Protein AF-A0A5K0XFH3-F1 (afdb_monomer)

pLDDT: mean 88.02, std 7.33, range [61.5, 95.06]

Foldseek 3Di:
DDPVVVVVVVVVVVVVVPDDDPDDDAEEDAQQHPVGDDPDPGDRVVVVVVDDDDPPHHD

Secondary structure (DSSP, 8-state):
--HHHHHHHHHHHHHHHTSPP---PPPB--TTGGG-S-SSS--HHHHHHTS-PPTT-B-

InterPro domains:
  IPR003245 Phytocyanin domain [PS51485] (27-59)
  IPR008972 Cupredoxin [G3DSA:2.60.40.420] (24-59)
  IPR008972 Cupredoxin [SSF49503] (25-59)

Sequence (59 aa):
MSPMAT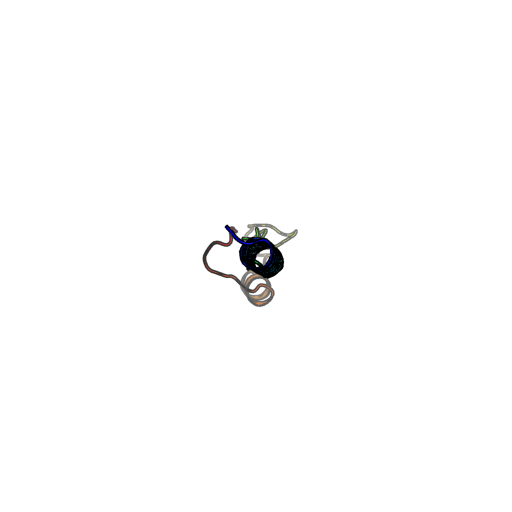ASLVLYFLLFCLLPIPLSSAETYIVGGSTGWTTGVANYSAWAASHTLHVGNTL

Structure (mmCIF, N/CA/C/O backbone):
data_AF-A0A5K0XFH3-F1
#
_entry.id   AF-A0A5K0XFH3-F1
#
loop_
_atom_site.group_PDB
_atom_site.id
_atom_site.type_symbol
_atom_site.label_atom_id
_atom_site.label_alt_id
_atom_site.label_comp_id
_atom_site.label_asym_id
_atom_site.label_entity_id
_atom_site.label_seq_id
_atom_site.pdbx_PDB_ins_code
_atom_site.Cartn_x
_atom_site.Cartn_y
_atom_site.Cartn_z
_atom_site.occupancy
_atom_site.B_iso_or_equiv
_atom_site.auth_seq_id
_atom_site.auth_comp_id
_atom_site.auth_asym_id
_atom_site.auth_atom_id
_atom_site.pdbx_PDB_model_num
ATOM 1 N N . MET A 1 1 ? 31.916 -20.041 -38.612 1.00 61.50 1 MET A N 1
ATOM 2 C 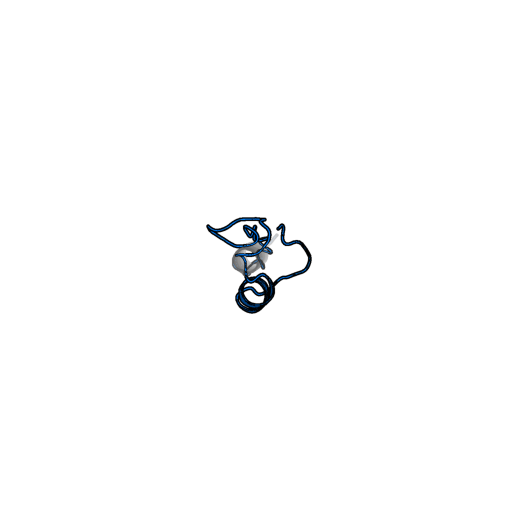CA . MET A 1 1 ? 30.572 -19.445 -38.808 1.00 61.50 1 MET A CA 1
ATOM 3 C C . MET A 1 1 ? 30.722 -18.265 -39.754 1.00 61.50 1 MET A C 1
ATOM 5 O O . MET A 1 1 ? 31.720 -17.563 -39.642 1.00 61.50 1 MET A O 1
ATOM 9 N N . SER A 1 2 ? 29.825 -18.087 -40.726 1.00 83.50 2 SER A N 1
ATOM 10 C CA . SER A 1 2 ? 29.910 -16.961 -41.666 1.00 83.50 2 SER A CA 1
ATOM 11 C C . SER A 1 2 ? 29.599 -15.634 -40.953 1.00 83.50 2 SER A C 1
ATOM 13 O O . SER A 1 2 ? 28.826 -15.630 -39.993 1.00 83.50 2 SER A O 1
ATOM 15 N N . PRO A 1 3 ? 30.158 -14.495 -41.400 1.00 78.12 3 PRO A N 1
ATOM 16 C CA . PRO A 1 3 ? 29.963 -13.196 -40.745 1.00 78.12 3 PRO A CA 1
ATOM 17 C C . PRO A 1 3 ? 28.484 -12.787 -40.615 1.00 78.12 3 PRO A C 1
ATOM 19 O O . PRO A 1 3 ? 28.100 -12.159 -39.632 1.00 78.12 3 PRO A O 1
ATOM 22 N N . MET A 1 4 ? 27.631 -13.217 -41.549 1.00 77.00 4 MET A N 1
ATOM 23 C CA . MET A 1 4 ? 26.180 -12.988 -41.505 1.00 77.00 4 MET A CA 1
ATOM 24 C C . MET A 1 4 ? 25.488 -13.770 -40.374 1.00 77.00 4 MET A C 1
ATOM 26 O O . MET A 1 4 ? 24.562 -13.257 -39.745 1.00 77.00 4 MET A O 1
ATOM 30 N N . ALA A 1 5 ? 25.962 -14.985 -40.076 1.00 80.69 5 ALA A N 1
ATOM 31 C CA . ALA A 1 5 ? 25.455 -15.788 -38.965 1.00 80.69 5 ALA A CA 1
ATOM 32 C C . ALA A 1 5 ? 25.833 -15.165 -37.613 1.00 80.69 5 ALA A C 1
ATOM 34 O O . ALA A 1 5 ? 25.008 -15.115 -36.705 1.00 80.69 5 ALA A O 1
ATOM 35 N N . THR A 1 6 ? 27.048 -14.624 -37.498 1.00 83.81 6 THR A N 1
ATOM 36 C CA . THR A 1 6 ? 27.499 -13.914 -36.292 1.00 83.81 6 THR A CA 1
ATOM 37 C C . THR A 1 6 ? 26.709 -12.622 -36.070 1.00 83.81 6 THR A C 1
ATOM 39 O O . THR A 1 6 ? 26.261 -12.371 -34.955 1.00 83.81 6 THR A O 1
ATOM 42 N N . ALA A 1 7 ? 26.466 -11.833 -37.123 1.00 85.81 7 ALA A N 1
ATOM 43 C CA . ALA A 1 7 ? 25.681 -10.599 -37.032 1.00 85.81 7 ALA A CA 1
ATOM 44 C C . ALA A 1 7 ? 24.227 -10.852 -36.599 1.00 85.81 7 ALA A C 1
ATOM 46 O O . ALA A 1 7 ? 23.707 -10.136 -35.746 1.00 85.81 7 ALA A O 1
ATOM 47 N N . SER A 1 8 ? 23.591 -11.905 -37.127 1.00 88.38 8 SER A N 1
ATOM 48 C CA . SER A 1 8 ? 22.242 -12.298 -36.689 1.00 88.38 8 SER A CA 1
ATOM 49 C C . SER A 1 8 ? 22.210 -12.700 -35.218 1.00 88.38 8 SER A C 1
ATOM 51 O O . SER A 1 8 ? 21.304 -12.304 -34.493 1.00 88.38 8 SER A O 1
ATOM 53 N N . LEU A 1 9 ? 23.204 -13.457 -34.752 1.00 92.25 9 LEU A N 1
ATOM 54 C CA . LEU A 1 9 ? 23.252 -13.933 -33.368 1.00 92.25 9 LEU A CA 1
ATOM 55 C C . LEU A 1 9 ? 23.431 -12.769 -32.380 1.00 92.25 9 LEU A C 1
ATOM 57 O O . LEU A 1 9 ? 22.750 -12.714 -31.358 1.00 92.25 9 LEU A O 1
ATOM 61 N N . VAL A 1 10 ? 24.272 -11.793 -32.735 1.00 93.19 10 VAL A N 1
ATOM 62 C CA . VAL A 1 10 ? 24.439 -10.545 -31.974 1.00 93.19 10 VAL A CA 1
ATOM 63 C C . VAL A 1 10 ? 23.142 -9.733 -31.944 1.00 93.19 10 VAL A C 1
ATOM 65 O O . VAL A 1 10 ? 22.770 -9.218 -30.891 1.00 93.19 10 VAL A O 1
ATOM 68 N N . LEU A 1 11 ? 22.422 -9.656 -33.067 1.00 92.81 11 LEU A N 1
ATOM 69 C CA . LEU A 1 11 ? 21.149 -8.939 -33.147 1.00 92.81 11 LEU A CA 1
ATOM 70 C C . LEU A 1 11 ? 20.071 -9.573 -32.254 1.00 92.81 11 LEU A C 1
ATOM 72 O O . LEU A 1 11 ? 19.405 -8.857 -31.508 1.00 92.81 11 LEU A O 1
ATOM 76 N N . TYR A 1 12 ? 19.924 -10.900 -32.283 1.00 93.81 12 TYR A N 1
ATOM 77 C CA . TYR A 1 12 ? 18.973 -11.607 -31.416 1.00 93.81 12 TYR A CA 1
ATOM 78 C C . TYR A 1 12 ? 19.312 -11.459 -29.934 1.00 93.81 12 TYR A C 1
ATOM 80 O O . TYR A 1 12 ? 18.412 -11.268 -29.118 1.00 93.81 12 TYR A O 1
ATOM 88 N N . PHE A 1 13 ? 20.597 -11.508 -29.584 1.00 93.38 13 PHE A N 1
ATOM 89 C CA . PHE A 1 13 ? 21.039 -11.301 -28.209 1.00 93.38 13 PHE A CA 1
ATOM 90 C C . PHE A 1 13 ? 20.716 -9.885 -27.712 1.00 93.38 13 PHE A C 1
ATOM 92 O O . PHE A 1 13 ? 20.164 -9.727 -26.626 1.00 93.38 13 PHE A O 1
ATOM 99 N N . LEU A 1 14 ? 20.973 -8.861 -28.534 1.00 93.06 14 LEU A N 1
ATOM 100 C CA . LEU A 1 14 ? 20.602 -7.477 -28.224 1.00 93.06 14 LEU A CA 1
ATOM 101 C C . LEU A 1 14 ? 19.089 -7.323 -28.032 1.00 93.06 14 LEU A C 1
ATOM 103 O O . LEU A 1 14 ? 18.663 -6.778 -27.018 1.00 93.06 14 LEU A O 1
ATOM 107 N N . LEU A 1 15 ? 18.282 -7.849 -28.959 1.00 92.69 15 LEU A N 1
ATOM 108 C CA . LEU A 1 15 ? 16.816 -7.834 -28.862 1.00 92.69 15 LEU A CA 1
ATOM 109 C C . LEU A 1 15 ? 16.309 -8.512 -27.585 1.00 92.69 15 LEU A C 1
ATOM 111 O O . LEU A 1 15 ? 15.377 -8.013 -26.963 1.00 92.69 15 LEU A O 1
ATOM 115 N N . PHE A 1 16 ? 16.934 -9.614 -27.173 1.00 91.06 16 PHE A N 1
ATOM 116 C CA . PHE A 1 16 ? 16.590 -10.312 -25.939 1.00 91.06 16 PHE A CA 1
ATOM 117 C C . PHE A 1 16 ? 16.932 -9.491 -24.685 1.00 91.06 16 PHE A C 1
ATOM 119 O O . PHE A 1 16 ? 16.112 -9.404 -23.776 1.00 91.06 16 PHE A O 1
ATOM 126 N N . CYS A 1 17 ? 18.095 -8.831 -24.644 1.00 88.69 17 CYS A N 1
ATOM 127 C CA . CYS A 1 17 ? 18.479 -7.953 -23.530 1.00 88.69 17 CYS A CA 1
ATOM 128 C C . CYS A 1 17 ? 17.578 -6.716 -23.378 1.00 88.69 17 CYS A C 1
ATOM 130 O O . CYS A 1 17 ? 17.509 -6.145 -22.294 1.00 88.69 17 CYS A O 1
ATOM 132 N N . LEU A 1 18 ? 16.906 -6.299 -24.452 1.00 89.62 18 LEU A N 1
ATOM 133 C CA . LEU A 1 18 ? 15.970 -5.172 -24.469 1.00 89.62 18 LEU A CA 1
ATOM 134 C C . LEU A 1 18 ? 14.549 -5.549 -24.017 1.00 89.62 18 LEU A C 1
ATOM 136 O O . LEU A 1 18 ? 13.701 -4.663 -23.899 1.00 89.62 18 LEU A O 1
ATOM 140 N N . LEU A 1 19 ? 14.262 -6.832 -23.767 1.00 89.62 19 LEU A N 1
ATOM 141 C CA . LEU A 1 19 ? 12.948 -7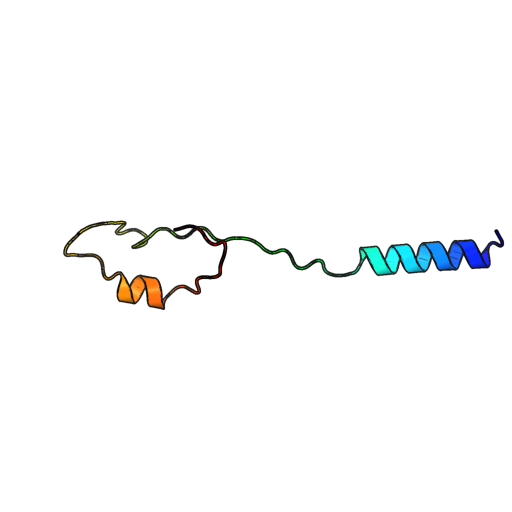.250 -23.286 1.00 89.62 19 LEU A CA 1
ATOM 142 C C . LEU A 1 19 ? 12.713 -6.717 -21.861 1.00 89.62 19 LEU A C 1
ATOM 144 O O . LEU A 1 19 ? 13.545 -6.948 -20.980 1.00 89.62 19 LEU A O 1
ATOM 148 N N . PRO A 1 20 ? 11.583 -6.033 -21.594 1.00 81.12 20 PRO A N 1
ATOM 149 C CA . PRO A 1 20 ? 11.250 -5.607 -20.245 1.00 81.12 20 PRO A CA 1
ATOM 150 C C . PRO A 1 20 ? 11.026 -6.840 -19.366 1.00 81.12 20 PRO A C 1
ATOM 152 O O . PRO A 1 20 ? 10.151 -7.665 -19.635 1.00 81.12 20 PRO A O 1
ATOM 155 N N . ILE A 1 21 ? 11.820 -6.965 -18.306 1.00 81.25 21 ILE A N 1
ATOM 156 C CA . ILE A 1 21 ? 11.632 -8.005 -17.296 1.00 81.25 21 ILE A CA 1
ATOM 157 C C . ILE A 1 21 ? 10.578 -7.486 -16.311 1.00 81.25 21 ILE A C 1
ATOM 159 O O . ILE A 1 21 ? 10.776 -6.405 -15.750 1.00 81.25 21 ILE A O 1
ATOM 163 N N . PRO A 1 22 ? 9.465 -8.207 -16.075 1.00 71.75 22 PRO A N 1
ATOM 164 C CA . PRO A 1 22 ? 8.517 -7.815 -15.045 1.00 71.75 22 PRO A CA 1
ATOM 165 C C . PRO A 1 22 ? 9.202 -7.923 -13.679 1.00 71.75 22 PRO A C 1
ATOM 167 O O . PRO A 1 22 ? 9.443 -9.015 -13.164 1.00 71.75 22 PRO A O 1
ATOM 170 N N . LEU A 1 23 ? 9.547 -6.775 -13.100 1.00 69.44 23 LEU A N 1
ATOM 171 C CA . LEU A 1 23 ? 10.042 -6.691 -11.734 1.00 69.44 23 LEU A CA 1
ATOM 172 C C . LEU A 1 23 ? 8.846 -6.863 -10.796 1.00 69.44 23 LEU A C 1
ATOM 174 O O . LEU A 1 23 ? 8.043 -5.951 -10.623 1.00 69.44 23 LEU A O 1
ATOM 178 N N . SER A 1 24 ? 8.714 -8.048 -10.204 1.00 70.56 24 SER A N 1
ATOM 179 C CA . SER A 1 24 ? 7.787 -8.257 -9.092 1.00 70.56 24 SER A CA 1
ATOM 180 C C . SER A 1 24 ? 8.421 -7.690 -7.822 1.00 70.56 24 SER A C 1
ATOM 182 O O . SER A 1 24 ? 9.233 -8.361 -7.187 1.00 70.56 24 SER A O 1
ATOM 184 N N . SER A 1 25 ? 8.079 -6.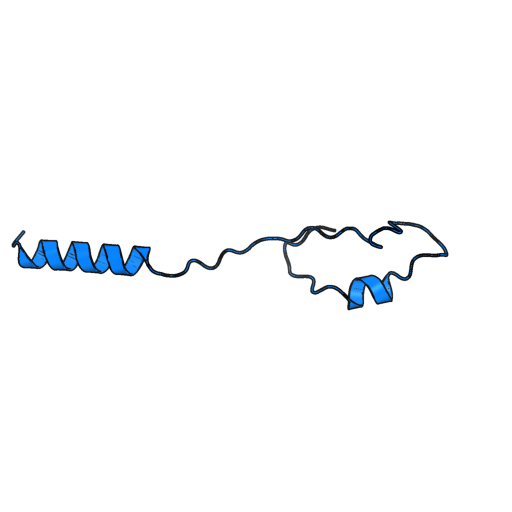455 -7.456 1.00 73.69 25 SER A N 1
ATOM 185 C CA . SER A 1 25 ? 8.455 -5.871 -6.165 1.00 73.69 25 SER A CA 1
ATOM 186 C C . SER A 1 25 ? 7.353 -6.114 -5.136 1.00 73.69 25 SER A C 1
ATOM 188 O O . SER A 1 25 ? 6.208 -5.720 -5.352 1.00 73.69 25 SER A O 1
ATOM 190 N N . ALA A 1 26 ? 7.693 -6.741 -4.012 1.00 78.94 26 ALA A N 1
ATOM 191 C CA . ALA A 1 26 ? 6.808 -6.780 -2.855 1.00 78.94 26 ALA A CA 1
ATOM 192 C C . ALA A 1 26 ? 6.835 -5.423 -2.137 1.00 78.94 26 ALA A C 1
ATOM 194 O O . ALA A 1 26 ? 7.913 -4.875 -1.906 1.00 78.94 26 ALA A O 1
ATOM 195 N N . GLU A 1 27 ? 5.663 -4.895 -1.784 1.00 85.25 27 GLU A N 1
ATOM 196 C CA . GLU A 1 27 ? 5.538 -3.687 -0.970 1.00 85.25 27 GLU A CA 1
ATOM 197 C C . GLU A 1 27 ? 5.382 -4.055 0.513 1.00 85.25 27 GLU A C 1
ATOM 199 O O . GLU A 1 27 ? 4.817 -5.103 0.857 1.00 85.25 27 GLU A O 1
ATOM 204 N N . THR A 1 28 ? 5.913 -3.193 1.380 1.00 89.06 28 THR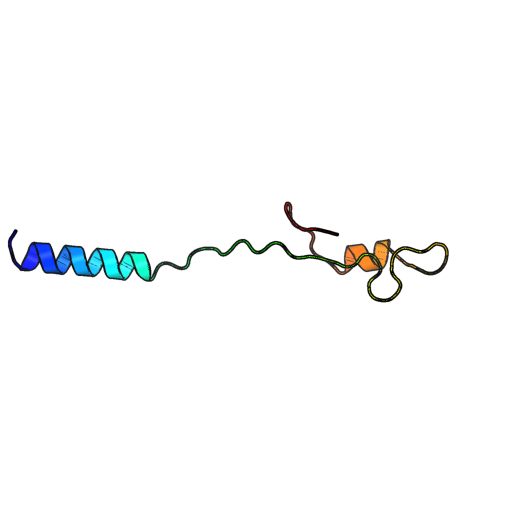 A N 1
ATOM 205 C CA . THR A 1 28 ? 5.759 -3.280 2.834 1.00 89.06 28 THR A CA 1
ATOM 206 C C . THR A 1 28 ? 4.852 -2.150 3.286 1.00 89.06 28 THR A C 1
ATOM 208 O O . THR A 1 28 ? 5.172 -0.980 3.071 1.00 89.06 28 THR A O 1
ATOM 211 N N . TYR A 1 29 ? 3.753 -2.492 3.948 1.00 91.38 29 TYR A N 1
ATOM 212 C CA . TYR A 1 29 ? 2.810 -1.519 4.486 1.00 91.38 29 TYR A CA 1
ATOM 213 C C . TYR A 1 29 ? 2.926 -1.440 6.002 1.00 91.38 29 TYR A C 1
ATOM 215 O O . TYR A 1 29 ? 3.210 -2.433 6.649 1.00 91.38 29 TYR A O 1
ATOM 223 N N . ILE A 1 30 ? 2.679 -0.262 6.575 1.00 94.50 30 ILE A N 1
ATOM 224 C CA . ILE A 1 30 ? 2.564 -0.097 8.028 1.00 94.50 30 ILE A CA 1
ATOM 225 C C . ILE A 1 30 ? 1.079 -0.101 8.377 1.00 94.50 30 ILE A C 1
ATOM 227 O O . ILE A 1 30 ? 0.352 0.825 7.995 1.00 94.50 30 ILE A O 1
ATOM 231 N N . VAL A 1 31 ? 0.616 -1.124 9.100 1.00 93.81 31 VAL A N 1
ATOM 232 C CA . VAL A 1 31 ? -0.795 -1.231 9.504 1.00 93.81 31 VAL A CA 1
ATOM 233 C C . VAL A 1 31 ? -1.218 -0.029 10.348 1.00 93.81 31 VAL A C 1
ATOM 235 O O . VAL A 1 31 ? -0.586 0.305 11.347 1.00 93.81 31 VAL A O 1
ATOM 238 N N . GLY A 1 32 ? -2.302 0.635 9.936 1.00 92.94 32 GLY A N 1
ATOM 239 C CA . GLY A 1 32 ? -2.797 1.848 10.596 1.00 92.94 32 GLY A CA 1
ATOM 240 C C . GLY A 1 32 ? -1.974 3.109 10.296 1.00 92.94 32 GLY A C 1
ATOM 241 O O . GLY A 1 32 ? -2.260 4.175 10.849 1.00 92.94 32 GLY A O 1
ATOM 242 N N . GLY A 1 33 ? -0.969 3.021 9.417 1.00 90.62 33 GLY A N 1
ATOM 243 C CA . GLY A 1 33 ? -0.102 4.136 9.045 1.00 90.62 33 GLY A CA 1
ATOM 244 C C . GLY A 1 33 ? 0.596 4.738 10.263 1.00 90.62 33 GLY A C 1
ATOM 245 O O . GLY A 1 33 ? 1.154 4.025 11.092 1.00 90.62 33 GLY A O 1
ATOM 246 N N . SER A 1 34 ? 0.523 6.060 10.410 1.00 91.25 34 SER A N 1
ATOM 247 C CA . SER A 1 34 ? 1.102 6.769 11.558 1.00 91.25 34 SER A CA 1
ATOM 248 C C . SER A 1 34 ? 0.426 6.454 12.896 1.00 91.25 34 SER A C 1
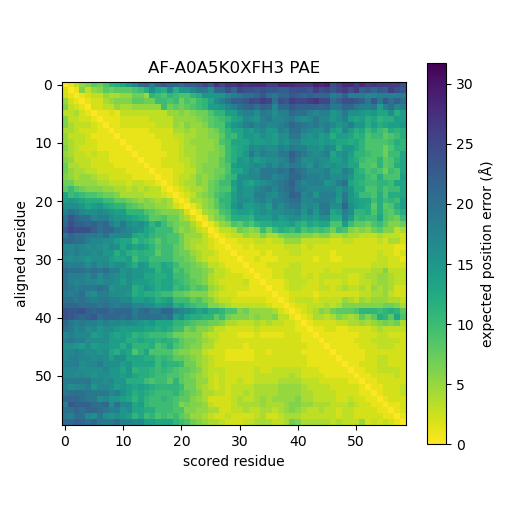ATOM 250 O O . SER A 1 34 ? 1.030 6.675 13.942 1.00 91.25 34 SER A O 1
ATOM 252 N N . THR A 1 35 ? -0.810 5.943 12.882 1.00 92.50 35 THR A N 1
ATOM 253 C CA . THR A 1 35 ? -1.533 5.555 14.108 1.00 92.50 35 THR A CA 1
ATOM 254 C C . THR A 1 35 ? -1.042 4.206 14.641 1.00 92.50 35 THR A C 1
ATOM 256 O O . THR A 1 35 ? -1.146 3.941 15.838 1.00 92.50 35 THR A O 1
ATOM 259 N N . GLY A 1 36 ? -0.480 3.366 13.767 1.00 90.81 36 GLY A N 1
ATOM 260 C CA . GLY A 1 36 ? -0.005 2.032 14.112 1.00 90.81 36 GLY A CA 1
ATOM 261 C C . GLY A 1 36 ? -1.122 1.073 14.537 1.00 90.81 36 GLY A C 1
ATOM 262 O O . GLY A 1 36 ? -2.311 1.305 14.298 1.00 90.81 36 GLY A O 1
ATOM 263 N N . TRP A 1 37 ? -0.719 -0.019 15.194 1.00 94.56 37 TRP A N 1
ATOM 264 C CA . TRP A 1 37 ? -1.629 -1.033 15.721 1.00 94.56 37 TRP A CA 1
ATOM 265 C C . TRP A 1 37 ? -2.059 -0.708 17.161 1.00 94.56 37 TRP A C 1
ATOM 267 O O . TRP A 1 37 ? -1.337 -0.961 18.123 1.00 94.56 37 TRP A O 1
ATOM 277 N N . THR A 1 38 ? -3.249 -0.129 17.302 1.00 94.50 38 THR A N 1
ATOM 278 C CA . THR A 1 38 ? -3.879 0.274 18.566 1.00 94.50 38 THR A CA 1
ATO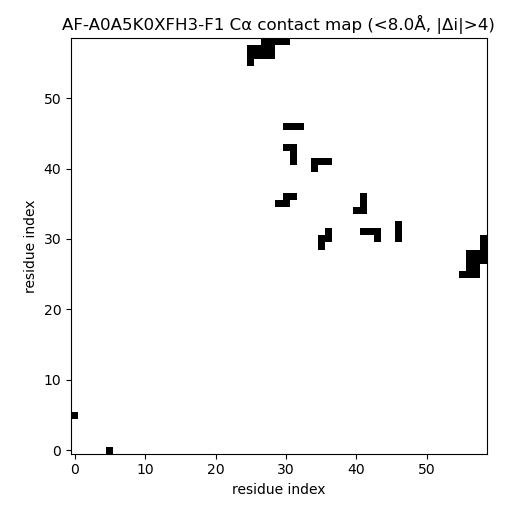M 279 C C . THR A 1 38 ? -5.381 -0.049 18.618 1.00 94.50 38 THR A C 1
ATOM 281 O O . THR A 1 38 ? -6.009 -0.388 17.612 1.00 94.50 38 THR A O 1
ATOM 284 N N . THR A 1 39 ? -5.990 0.068 19.796 1.00 93.12 39 THR A N 1
ATOM 285 C CA . THR A 1 39 ? -7.436 -0.090 19.998 1.00 93.12 39 THR A CA 1
ATOM 286 C C . THR A 1 39 ? -8.147 1.268 20.054 1.00 93.12 39 THR A C 1
ATOM 288 O O . THR A 1 39 ? -7.578 2.283 20.447 1.00 93.12 39 THR A O 1
ATOM 291 N N . GLY A 1 40 ? -9.413 1.309 19.627 1.00 86.31 40 GLY A N 1
ATOM 292 C CA . GLY A 1 40 ? -10.327 2.443 19.839 1.00 86.31 40 GLY A CA 1
ATOM 293 C C . GLY A 1 40 ? -10.182 3.654 18.906 1.00 86.31 40 GLY A C 1
ATOM 294 O O . GLY A 1 40 ? -11.176 4.336 18.680 1.00 86.31 40 GLY A O 1
ATOM 295 N N . VAL A 1 41 ? -8.998 3.916 18.344 1.00 85.75 41 VAL A N 1
ATOM 296 C CA . VAL A 1 41 ? -8.748 5.117 17.513 1.00 85.75 41 VAL A CA 1
ATOM 297 C C . VAL A 1 41 ? -8.530 4.782 16.034 1.00 85.75 41 VAL A C 1
ATOM 299 O O . VAL A 1 41 ? -8.932 5.543 15.156 1.00 85.75 41 VAL A O 1
ATOM 302 N N . ALA A 1 42 ? -7.912 3.638 15.739 1.00 90.62 42 ALA A N 1
ATOM 303 C CA . ALA A 1 42 ? -7.556 3.265 14.376 1.00 90.62 42 ALA A CA 1
ATOM 304 C C . ALA A 1 42 ? -8.753 2.694 13.597 1.00 90.62 42 ALA A C 1
ATOM 306 O O . ALA A 1 42 ? -9.427 1.767 14.050 1.00 90.62 42 ALA A O 1
ATOM 307 N N . ASN A 1 43 ? -8.976 3.206 12.383 1.00 93.88 43 ASN A N 1
ATOM 308 C CA . ASN A 1 43 ? -9.931 2.639 11.434 1.00 93.88 43 ASN A CA 1
ATOM 309 C C . ASN A 1 43 ? -9.204 1.741 10.420 1.00 93.88 43 ASN A C 1
ATOM 311 O O . ASN A 1 43 ? -8.801 2.185 9.343 1.00 93.88 43 ASN A O 1
ATOM 315 N N . TYR A 1 44 ? -9.043 0.464 10.769 1.00 94.81 44 TYR A N 1
ATOM 316 C CA . TYR A 1 44 ? -8.351 -0.509 9.918 1.00 94.81 44 TYR A CA 1
ATOM 317 C C . TYR A 1 44 ? -9.100 -0.841 8.634 1.00 94.81 44 TYR A C 1
ATOM 319 O O . TYR A 1 44 ? -8.462 -1.164 7.640 1.00 94.81 44 TYR A O 1
ATOM 327 N N . SER A 1 45 ? -10.429 -0.730 8.625 1.00 94.81 45 SER A N 1
ATOM 328 C CA . SER A 1 45 ? -11.222 -0.946 7.413 1.00 94.81 45 SER A CA 1
ATOM 329 C C . SER A 1 45 ? -10.943 0.141 6.378 1.00 94.81 45 SER A C 1
ATOM 331 O O . SER A 1 45 ? -10.749 -0.165 5.206 1.00 94.81 45 SER A O 1
ATOM 333 N N . ALA A 1 46 ? -10.860 1.402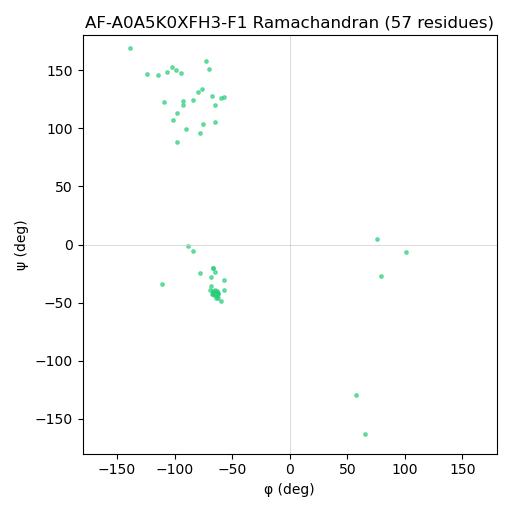 6.814 1.00 94.50 46 ALA A N 1
ATOM 334 C CA . ALA A 1 46 ? -10.476 2.511 5.945 1.00 94.50 46 ALA A CA 1
ATOM 335 C C . ALA A 1 46 ? -9.018 2.390 5.476 1.00 94.50 46 ALA A C 1
ATOM 337 O O . ALA A 1 46 ? -8.742 2.619 4.303 1.00 94.50 46 ALA A O 1
ATOM 338 N N . TRP A 1 47 ? -8.105 1.978 6.364 1.00 94.56 47 TRP A N 1
ATOM 339 C CA . TRP A 1 47 ? -6.712 1.714 5.995 1.00 94.56 47 TRP A CA 1
ATOM 340 C C . TRP A 1 47 ? -6.600 0.571 4.977 1.00 94.56 47 TRP A C 1
ATOM 342 O O . TRP A 1 47 ? -5.930 0.719 3.966 1.00 94.56 47 TRP A O 1
ATOM 352 N N . ALA A 1 48 ? -7.289 -0.551 5.177 1.00 94.25 48 ALA A N 1
ATOM 353 C CA . ALA A 1 48 ? -7.242 -1.668 4.236 1.00 94.25 48 ALA A CA 1
ATOM 354 C C . ALA A 1 48 ? -7.844 -1.284 2.876 1.00 94.25 48 ALA A C 1
ATOM 356 O O . ALA A 1 48 ? -7.294 -1.638 1.841 1.00 94.25 48 ALA A O 1
ATOM 357 N N . ALA A 1 49 ? -8.933 -0.506 2.872 1.00 95.06 49 ALA A N 1
ATOM 358 C CA . ALA A 1 49 ? -9.572 -0.031 1.647 1.00 95.06 49 ALA A CA 1
ATOM 359 C C . ALA A 1 49 ? -8.704 0.950 0.838 1.00 95.06 49 ALA A C 1
ATOM 361 O O . ALA A 1 49 ? -8.943 1.121 -0.355 1.00 95.06 49 ALA A O 1
ATOM 362 N N . SER A 1 50 ? -7.708 1.593 1.459 1.00 93.75 50 SER A N 1
ATOM 363 C CA . SER A 1 50 ? -6.794 2.508 0.769 1.00 93.75 50 SER A CA 1
ATOM 364 C C . SER A 1 50 ? -5.566 1.826 0.156 1.00 93.75 50 SER A C 1
ATOM 366 O O . SER A 1 50 ? -4.756 2.518 -0.452 1.00 93.75 50 SER A O 1
ATOM 368 N N . HIS A 1 51 ? -5.401 0.507 0.310 1.00 91.56 51 HIS A N 1
ATOM 369 C CA . HIS A 1 51 ? -4.242 -0.236 -0.196 1.00 91.56 51 HIS A CA 1
ATOM 370 C C . HIS A 1 51 ? -4.674 -1.380 -1.118 1.00 91.56 51 HIS A C 1
ATOM 372 O O . HIS A 1 51 ? -5.710 -2.010 -0.915 1.00 91.56 51 HIS A O 1
ATOM 378 N N . THR A 1 52 ? -3.855 -1.676 -2.129 1.00 92.25 52 THR A N 1
ATOM 379 C CA . THR A 1 52 ? -4.034 -2.874 -2.961 1.00 92.25 52 THR A CA 1
ATOM 380 C C . THR A 1 52 ? -3.042 -3.922 -2.490 1.00 92.25 52 THR A C 1
ATOM 382 O O . THR A 1 52 ? -1.847 -3.787 -2.715 1.00 92.25 52 THR A O 1
ATOM 385 N N . LEU A 1 53 ? -3.532 -4.954 -1.808 1.00 88.81 53 LEU A N 1
ATOM 386 C CA . LEU A 1 53 ? -2.684 -6.005 -1.255 1.00 88.81 53 LEU A CA 1
ATOM 387 C C . LEU A 1 53 ? -2.560 -7.153 -2.257 1.00 88.81 53 LEU A C 1
ATOM 389 O O . LEU A 1 53 ? -3.550 -7.786 -2.628 1.00 88.81 53 LEU A O 1
ATOM 393 N N . HIS A 1 54 ? -1.333 -7.432 -2.677 1.00 89.56 54 HIS A N 1
ATOM 394 C CA . HIS A 1 54 ? -0.989 -8.550 -3.543 1.00 89.56 54 HIS A CA 1
ATOM 395 C C . HIS A 1 54 ? -0.362 -9.685 -2.727 1.00 89.56 54 HIS A C 1
ATOM 397 O O . HIS A 1 54 ? 0.285 -9.469 -1.699 1.00 89.56 54 HIS A O 1
ATOM 403 N N . VAL A 1 55 ?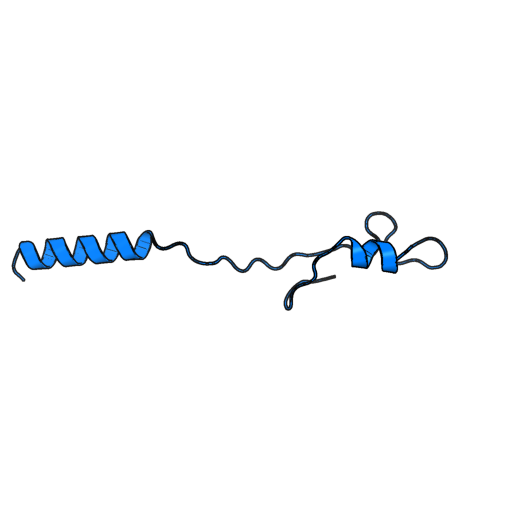 -0.514 -10.922 -3.211 1.00 89.12 55 VAL A N 1
ATOM 404 C CA . VAL A 1 55 ? 0.193 -12.075 -2.636 1.00 89.12 55 VAL A CA 1
ATOM 405 C C . VAL A 1 55 ? 1.700 -11.806 -2.683 1.00 89.12 55 VAL A C 1
ATOM 407 O O . VAL A 1 55 ? 2.243 -11.493 -3.740 1.00 89.12 55 VAL A O 1
ATOM 410 N N . GLY A 1 56 ? 2.360 -11.929 -1.531 1.00 86.81 56 GLY A N 1
ATOM 411 C CA . GLY A 1 56 ? 3.787 -11.640 -1.366 1.00 86.81 56 GLY A CA 1
ATOM 412 C C . GLY A 1 56 ? 4.103 -10.279 -0.735 1.00 86.81 56 GLY A C 1
ATOM 413 O O . GLY A 1 56 ? 5.266 -10.031 -0.435 1.00 86.81 56 GLY A O 1
ATOM 414 N N . ASN A 1 57 ? 3.116 -9.407 -0.498 1.00 87.31 57 ASN A N 1
ATOM 415 C CA . ASN A 1 57 ? 3.318 -8.192 0.303 1.00 87.31 57 ASN A CA 1
ATOM 416 C C . ASN A 1 57 ? 3.467 -8.502 1.800 1.00 87.31 57 ASN A C 1
ATOM 418 O O . ASN A 1 57 ? 3.014 -9.542 2.280 1.00 87.31 57 ASN A O 1
ATOM 422 N N . THR A 1 58 ? 4.090 -7.573 2.527 1.00 90.00 58 THR A N 1
ATOM 423 C CA . THR A 1 58 ? 4.262 -7.633 3.990 1.00 90.00 58 THR A CA 1
ATOM 424 C C . THR A 1 58 ? 3.483 -6.499 4.664 1.00 90.00 58 THR A C 1
ATOM 426 O O . THR A 1 58 ? 3.356 -5.415 4.090 1.00 90.00 58 THR A O 1
ATOM 429 N N . LEU A 1 59 ? 2.953 -6.763 5.863 1.00 89.44 59 LEU A N 1
ATOM 430 C CA . LEU A 1 59 ? 2.197 -5.826 6.706 1.00 89.44 59 LEU A CA 1
ATOM 431 C C . LEU A 1 59 ? 2.952 -5.491 7.999 1.00 89.44 59 LEU A C 1
ATOM 433 O O . LEU A 1 59 ? 3.752 -6.353 8.430 1.00 89.44 59 LEU A O 1
#

Organism: NCBI:txid210225

Solvent-accessible surface area (backbone atoms only — not comparable to full-atom values): 3942 Å² total; per-residue (Å²): 132,56,71,68,58,53,52,51,53,54,50,54,52,53,56,58,72,68,53,85,73,86,78,86,74,68,56,78,48,62,58,48,54,96,71,30,92,63,80,98,77,59,60,57,69,63,49,54,73,74,53,88,87,56,96,76,48,46,107

Mean predicted aligned error: 9.06 Å

Radius of gyration: 23.79 Å; Cα contacts (8 Å, |Δi|>4): 29; chains: 1; bounding box: 42×26×62 Å